Protein AF-A0A538M773-F1 (afdb_monomer_lite)

pLDDT: mean 83.58, std 16.04, range [38.97, 97.44]

Structure (mmCIF, N/CA/C/O backbone):
data_AF-A0A538M773-F1
#
_entry.id   AF-A0A538M773-F1
#
loop_
_atom_site.group_PDB
_atom_site.id
_atom_site.type_symbol
_atom_site.label_atom_id
_atom_site.label_alt_id
_atom_site.label_comp_id
_atom_site.label_asym_id
_atom_site.label_entity_id
_atom_site.label_seq_id
_atom_site.pdbx_PDB_ins_code
_atom_site.Cartn_x
_atom_site.Cartn_y
_atom_site.Cartn_z
_atom_site.occupancy
_atom_site.B_iso_or_equiv
_atom_site.auth_seq_id
_atom_site.auth_comp_id
_atom_site.auth_asym_id
_atom_site.auth_atom_id
_atom_site.pdbx_PDB_model_num
ATOM 1 N N . MET A 1 1 ? -20.730 -11.427 21.396 1.00 38.97 1 MET A N 1
ATOM 2 C CA . MET A 1 1 ? -20.419 -11.272 19.959 1.00 38.97 1 MET A CA 1
ATOM 3 C C . MET A 1 1 ? -19.058 -10.595 19.873 1.00 38.97 1 MET A C 1
ATOM 5 O O . MET A 1 1 ? -18.946 -9.473 20.342 1.00 38.97 1 MET A O 1
ATOM 9 N N . ARG A 1 2 ? -18.001 -11.309 19.458 1.00 42.41 2 ARG A N 1
ATOM 10 C CA . ARG A 1 2 ? -16.640 -10.746 19.385 1.00 42.41 2 ARG A CA 1
ATOM 11 C C . ARG A 1 2 ? -16.594 -9.756 18.222 1.00 42.41 2 ARG A C 1
ATOM 13 O O . ARG A 1 2 ? -16.696 -10.176 17.076 1.00 42.41 2 ARG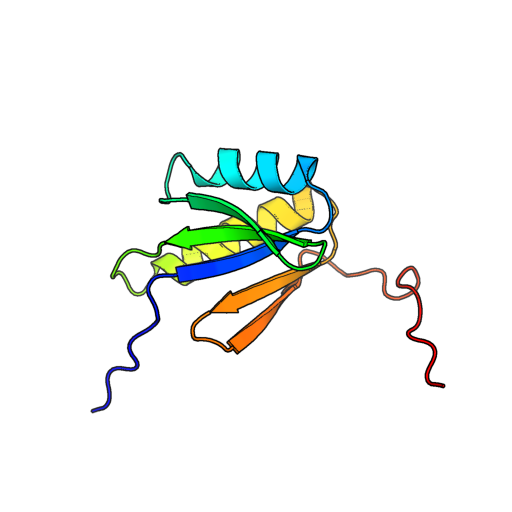 A O 1
ATOM 20 N N . ILE A 1 3 ? -16.476 -8.471 18.534 1.00 50.34 3 ILE A N 1
ATOM 21 C CA . ILE A 1 3 ? -16.035 -7.454 17.582 1.00 50.34 3 ILE A CA 1
ATOM 22 C C . ILE A 1 3 ? -14.562 -7.778 17.335 1.00 50.34 3 ILE A C 1
ATOM 24 O O . ILE A 1 3 ? -13.751 -7.705 18.254 1.00 50.34 3 ILE A O 1
ATOM 28 N N . THR A 1 4 ? -14.230 -8.273 16.149 1.00 47.53 4 THR A N 1
ATOM 29 C CA . THR A 1 4 ? -12.839 -8.335 15.705 1.00 47.53 4 THR A CA 1
ATOM 30 C C . THR A 1 4 ? -12.378 -6.893 15.546 1.00 47.53 4 THR A C 1
ATOM 32 O O . THR A 1 4 ? -12.853 -6.205 14.644 1.00 47.53 4 THR A O 1
ATOM 35 N N . GLU A 1 5 ? -11.548 -6.406 16.467 1.00 50.53 5 GLU A N 1
ATOM 36 C CA . GLU A 1 5 ? -10.904 -5.104 16.316 1.00 50.53 5 GLU A CA 1
ATOM 37 C C . GLU A 1 5 ? -9.950 -5.208 15.130 1.00 50.53 5 GLU A C 1
ATOM 39 O O . GLU A 1 5 ? -8.874 -5.791 15.248 1.00 50.53 5 GLU A O 1
ATOM 44 N N . LEU A 1 6 ? -10.394 -4.716 13.971 1.00 54.66 6 LEU A N 1
ATOM 45 C CA . LEU A 1 6 ? -9.481 -4.415 12.882 1.00 54.66 6 LEU A CA 1
ATOM 46 C C . LEU A 1 6 ? -8.495 -3.394 13.438 1.00 54.66 6 LEU A C 1
ATOM 48 O O . LEU A 1 6 ? -8.889 -2.318 13.886 1.00 54.66 6 LEU A O 1
ATOM 52 N N . THR A 1 7 ? -7.221 -3.752 13.452 1.00 61.56 7 THR A N 1
ATOM 53 C CA . THR A 1 7 ? -6.131 -2.801 13.609 1.00 61.56 7 THR A CA 1
ATOM 54 C C . THR A 1 7 ? -6.375 -1.684 12.606 1.00 61.56 7 THR A C 1
ATOM 56 O O . THR A 1 7 ? -6.556 -1.925 11.413 1.00 61.56 7 THR A O 1
ATOM 59 N N . ASP A 1 8 ? -6.371 -0.443 13.084 1.00 83.44 8 ASP A N 1
ATOM 60 C CA . ASP A 1 8 ? -6.628 0.746 12.266 1.00 83.44 8 ASP A CA 1
ATOM 61 C C . ASP A 1 8 ? -5.521 0.999 11.220 1.00 83.44 8 ASP A C 1
ATOM 63 O O . ASP A 1 8 ? -5.369 2.121 10.755 1.00 83.44 8 ASP A O 1
ATOM 67 N N . VAL A 1 9 ? -4.671 0.027 10.890 1.00 90.56 9 VAL A N 1
ATOM 68 C CA . VAL A 1 9 ? -3.444 0.226 10.122 1.00 90.56 9 VAL A CA 1
ATOM 69 C C . VAL A 1 9 ? -3.280 -0.880 9.090 1.00 90.56 9 VAL A C 1
ATOM 71 O O . VAL A 1 9 ? -3.398 -2.061 9.407 1.00 90.56 9 VAL A O 1
ATOM 74 N N . VAL A 1 10 ? -2.969 -0.474 7.861 1.00 93.94 10 VAL A N 1
ATOM 75 C CA . VAL A 1 10 ? -2.602 -1.364 6.758 1.00 93.94 10 VAL A CA 1
ATOM 76 C C . VAL A 1 10 ? -1.184 -1.030 6.315 1.00 93.94 10 VAL A C 1
ATOM 78 O O . VAL A 1 10 ? -0.861 0.143 6.106 1.00 93.94 10 VAL A O 1
ATOM 81 N N . HIS A 1 11 ? -0.347 -2.051 6.166 1.00 95.44 11 HIS A N 1
ATOM 82 C CA . HIS A 1 11 ? 1.022 -1.921 5.674 1.00 95.44 11 HIS A CA 1
ATOM 83 C C . HIS A 1 11 ? 1.097 -2.410 4.231 1.00 95.44 11 HIS A C 1
ATOM 85 O O . HIS A 1 11 ? 0.668 -3.523 3.954 1.00 95.44 11 HIS A O 1
ATOM 91 N N . PHE A 1 12 ? 1.676 -1.625 3.331 1.00 95.81 12 PHE A N 1
ATOM 92 C CA . PHE A 1 12 ? 1.917 -1.999 1.938 1.00 95.81 12 PHE A CA 1
ATOM 93 C C . PHE A 1 12 ? 3.413 -2.071 1.687 1.00 95.81 12 PHE A C 1
ATOM 95 O O . PHE A 1 12 ? 4.130 -1.107 1.954 1.00 95.81 12 PHE A O 1
ATOM 102 N N . GLU A 1 13 ? 3.884 -3.196 1.164 1.00 95.75 13 GLU A N 1
ATOM 103 C CA . GLU A 1 13 ? 5.287 -3.367 0.810 1.00 95.75 13 GLU A CA 1
ATOM 104 C C . GLU A 1 13 ? 5.516 -3.035 -0.659 1.00 95.75 13 GLU A C 1
ATOM 106 O O . GLU A 1 13 ? 4.925 -3.644 -1.552 1.00 95.75 13 GLU A O 1
ATOM 111 N N . ILE A 1 14 ? 6.410 -2.081 -0.896 1.00 94.62 14 ILE A N 1
ATOM 112 C CA . ILE A 1 14 ? 6.770 -1.580 -2.215 1.00 94.62 14 ILE A CA 1
ATOM 113 C C . ILE A 1 14 ? 8.281 -1.745 -2.396 1.00 94.62 14 ILE A C 1
ATOM 115 O O . ILE A 1 14 ? 9.083 -1.258 -1.596 1.00 94.62 14 ILE A O 1
ATOM 119 N N . ALA A 1 15 ? 8.681 -2.448 -3.454 1.00 91.06 15 ALA A N 1
ATOM 120 C CA . ALA A 1 15 ? 10.092 -2.727 -3.717 1.00 91.06 15 ALA A CA 1
ATOM 121 C C . ALA A 1 15 ? 10.872 -1.452 -4.083 1.00 91.06 15 ALA A C 1
ATOM 123 O O . ALA A 1 15 ? 11.954 -1.211 -3.559 1.00 91.06 15 ALA A O 1
ATOM 124 N N . ASP A 1 16 ? 10.301 -0.609 -4.945 1.00 91.06 16 ASP A N 1
ATOM 125 C CA . ASP A 1 16 ? 10.933 0.630 -5.403 1.00 91.06 16 ASP A CA 1
ATOM 126 C C . ASP A 1 16 ? 10.589 1.824 -4.496 1.00 91.06 16 ASP A C 1
ATOM 128 O O . ASP A 1 16 ? 9.418 2.129 -4.251 1.00 91.06 16 ASP A O 1
ATOM 132 N N . LEU A 1 17 ? 11.612 2.552 -4.038 1.00 93.56 17 LEU A N 1
ATOM 133 C CA . LEU A 1 17 ? 11.435 3.735 -3.193 1.00 93.56 17 LEU A CA 1
ATOM 134 C C . LEU A 1 17 ? 10.693 4.849 -3.939 1.00 93.56 17 LEU A C 1
ATOM 136 O O . LEU A 1 17 ? 9.857 5.535 -3.346 1.00 93.56 17 LEU A O 1
ATOM 140 N N . ALA A 1 18 ? 10.955 5.039 -5.237 1.00 94.44 18 ALA A N 1
ATOM 141 C CA . ALA A 1 18 ? 10.276 6.086 -5.994 1.00 94.44 18 ALA A CA 1
ATOM 142 C C . ALA A 1 18 ? 8.770 5.789 -6.114 1.00 94.44 18 ALA A C 1
ATOM 144 O O . ALA A 1 18 ? 7.956 6.693 -5.906 1.00 94.44 18 ALA A O 1
ATOM 145 N N . ALA A 1 19 ? 8.393 4.535 -6.373 1.00 94.06 19 ALA A N 1
ATOM 146 C CA . ALA A 1 19 ? 7.009 4.068 -6.337 1.00 94.06 19 ALA A CA 1
ATOM 147 C C . ALA A 1 19 ? 6.385 4.231 -4.943 1.00 94.06 19 ALA A C 1
ATOM 149 O O . ALA A 1 19 ? 5.272 4.742 -4.830 1.00 94.06 19 ALA A O 1
ATOM 150 N N . ALA A 1 20 ? 7.111 3.906 -3.870 1.00 96.00 20 ALA A N 1
ATOM 151 C CA . ALA A 1 20 ? 6.626 4.078 -2.499 1.00 96.00 20 ALA A CA 1
ATOM 152 C C . ALA A 1 20 ? 6.334 5.554 -2.163 1.00 96.00 20 ALA A C 1
ATOM 154 O O . ALA A 1 20 ? 5.314 5.882 -1.548 1.00 96.00 20 ALA A O 1
ATOM 155 N N . VAL A 1 21 ? 7.189 6.475 -2.622 1.00 96.88 21 VAL A N 1
ATOM 156 C CA . VAL A 1 21 ? 6.970 7.924 -2.493 1.00 96.88 21 VAL A CA 1
ATOM 157 C C . VAL A 1 21 ? 5.754 8.376 -3.308 1.00 96.88 21 VAL A C 1
ATOM 159 O O . VAL A 1 21 ? 4.960 9.177 -2.807 1.00 96.88 21 VAL A O 1
ATOM 162 N N . ARG A 1 22 ? 5.572 7.868 -4.537 1.00 96.62 22 ARG A N 1
ATOM 163 C CA . ARG A 1 22 ? 4.380 8.163 -5.357 1.00 96.62 22 ARG A CA 1
ATOM 164 C C . ARG A 1 22 ? 3.100 7.683 -4.674 1.00 96.62 22 ARG A C 1
ATOM 166 O O . ARG A 1 22 ? 2.173 8.481 -4.534 1.00 96.62 22 ARG A O 1
ATOM 173 N N . LEU A 1 23 ? 3.085 6.452 -4.160 1.00 96.38 23 LEU A N 1
ATOM 174 C CA . LEU A 1 23 ? 1.954 5.904 -3.407 1.00 96.38 23 LEU A CA 1
ATOM 175 C C . LEU A 1 23 ? 1.637 6.756 -2.174 1.00 96.38 23 LEU A C 1
ATOM 177 O O . LEU A 1 23 ? 0.491 7.141 -1.954 1.00 96.38 23 LEU A O 1
ATOM 181 N N . THR A 1 24 ? 2.660 7.129 -1.404 1.00 97.44 24 THR A N 1
ATOM 182 C CA . THR A 1 24 ? 2.491 7.979 -0.216 1.00 97.44 24 THR A CA 1
ATOM 183 C C . THR A 1 24 ? 1.820 9.307 -0.578 1.00 97.44 24 THR A C 1
ATOM 185 O O . THR A 1 24 ? 0.863 9.721 0.074 1.00 97.44 24 THR A O 1
ATOM 188 N N . ARG A 1 25 ? 2.267 9.966 -1.656 1.00 97.00 25 ARG A N 1
ATOM 189 C CA . ARG A 1 25 ? 1.665 11.223 -2.133 1.00 97.00 25 ARG A CA 1
ATOM 190 C C . ARG A 1 25 ? 0.235 11.042 -2.635 1.00 97.00 25 ARG A C 1
ATOM 192 O O . ARG A 1 25 ? -0.581 11.926 -2.397 1.00 97.00 25 ARG A O 1
ATOM 199 N N . ARG A 1 26 ? -0.071 9.923 -3.299 1.00 95.88 26 ARG A N 1
ATOM 200 C CA . ARG A 1 26 ? -1.427 9.597 -3.764 1.00 95.88 26 ARG A CA 1
ATOM 201 C C . ARG A 1 26 ? -2.401 9.444 -2.599 1.00 95.88 26 ARG A C 1
ATOM 203 O O . ARG A 1 26 ? -3.515 9.950 -2.669 1.00 95.88 26 ARG A O 1
ATOM 210 N N . LEU A 1 27 ? -1.977 8.776 -1.527 1.00 96.19 27 LEU A N 1
ATOM 211 C CA . LEU A 1 27 ? -2.838 8.472 -0.383 1.00 96.19 27 LEU A CA 1
ATOM 212 C C . LEU A 1 27 ? -2.983 9.640 0.605 1.00 96.19 27 LEU A C 1
ATOM 214 O O . LEU A 1 27 ? -4.038 9.776 1.230 1.00 96.19 27 LEU A O 1
ATOM 218 N N . ALA A 1 28 ? -1.967 10.499 0.726 1.00 95.38 28 ALA A N 1
ATOM 219 C CA . ALA A 1 28 ? -1.920 11.603 1.691 1.00 95.38 28 ALA A CA 1
ATOM 220 C C . ALA A 1 28 ? -3.145 12.550 1.716 1.00 95.38 28 ALA A C 1
ATOM 222 O O . ALA A 1 28 ? -3.510 12.995 2.805 1.00 95.38 28 ALA A O 1
ATOM 223 N N . PRO A 1 29 ? -3.832 12.864 0.595 1.00 95.31 29 PRO A N 1
ATOM 224 C CA . PRO A 1 29 ? -5.021 13.718 0.622 1.00 95.31 29 PRO A CA 1
ATOM 225 C C . PRO A 1 29 ? -6.196 13.122 1.406 1.00 95.31 29 PRO A C 1
ATOM 227 O O . PRO A 1 29 ? -7.048 13.861 1.901 1.00 95.31 29 PRO A O 1
ATOM 230 N N . ARG A 1 30 ? -6.279 11.789 1.500 1.00 92.75 30 ARG A N 1
ATOM 231 C CA . ARG A 1 30 ? -7.422 11.086 2.099 1.00 92.75 30 ARG A CA 1
ATOM 232 C C . ARG A 1 30 ? -7.055 10.305 3.356 1.00 92.75 30 ARG A C 1
ATOM 234 O O . ARG A 1 30 ? -7.916 10.142 4.221 1.00 92.75 30 ARG A O 1
ATOM 241 N N . TRP A 1 31 ? -5.818 9.850 3.483 1.00 94.44 31 TRP A N 1
ATOM 242 C CA . TRP A 1 31 ? -5.386 8.938 4.535 1.00 94.44 31 TRP A CA 1
ATOM 243 C C . TRP A 1 31 ? -4.212 9.524 5.314 1.00 94.44 31 TRP A C 1
ATOM 245 O O . TRP A 1 31 ? -3.356 10.207 4.755 1.00 94.44 31 TRP A O 1
ATOM 255 N N . THR A 1 32 ? -4.144 9.225 6.612 1.00 94.81 32 THR A N 1
ATOM 256 C CA . THR A 1 32 ? -2.913 9.454 7.373 1.00 94.81 32 THR A CA 1
ATOM 257 C C . THR A 1 32 ? -1.923 8.373 6.972 1.00 94.81 32 THR A C 1
ATOM 259 O O . THR A 1 32 ? -2.172 7.195 7.233 1.00 94.81 32 THR A O 1
ATOM 262 N N . VAL A 1 33 ? -0.831 8.780 6.325 1.00 96.62 33 VAL A N 1
ATOM 263 C CA . VAL A 1 33 ? 0.166 7.861 5.778 1.00 96.62 33 VAL A CA 1
ATOM 264 C C . VAL A 1 33 ? 1.575 8.179 6.243 1.00 96.62 33 VAL A C 1
ATOM 266 O O . VAL A 1 33 ? 1.930 9.342 6.435 1.00 96.62 33 VAL A O 1
ATOM 269 N N . SER A 1 34 ? 2.383 7.137 6.388 1.00 96.06 34 SER A N 1
ATOM 270 C CA . SER A 1 34 ? 3.821 7.239 6.625 1.00 96.06 34 SER A CA 1
ATOM 271 C C . SER A 1 34 ? 4.578 6.276 5.722 1.00 96.06 34 SER A C 1
ATOM 273 O O . SER A 1 34 ? 4.058 5.231 5.341 1.00 96.06 34 SER A O 1
ATOM 275 N N . LEU A 1 35 ? 5.819 6.631 5.407 1.00 97.25 35 LEU A N 1
ATOM 276 C CA . LEU A 1 35 ? 6.752 5.807 4.649 1.00 97.25 35 LEU A CA 1
ATOM 277 C C . LEU A 1 35 ? 7.973 5.533 5.521 1.00 97.25 35 LEU A C 1
ATOM 279 O O . LEU A 1 35 ? 8.545 6.464 6.090 1.00 97.25 35 LEU A O 1
ATOM 283 N N . HIS A 1 36 ? 8.370 4.272 5.619 1.00 94.69 36 HIS A N 1
ATOM 284 C CA . HIS A 1 36 ? 9.572 3.855 6.335 1.00 94.69 36 HIS A CA 1
ATOM 285 C C . HIS A 1 36 ? 10.147 2.571 5.730 1.00 94.69 36 HIS A C 1
ATOM 287 O O . HIS A 1 36 ? 9.415 1.733 5.207 1.00 94.69 36 HIS A O 1
ATOM 293 N N . GLU A 1 37 ? 11.463 2.413 5.817 1.00 92.94 37 GLU A N 1
ATOM 294 C CA . GLU A 1 37 ? 12.182 1.234 5.330 1.00 92.94 37 GLU A CA 1
ATOM 295 C C . GLU A 1 37 ? 12.133 0.090 6.360 1.00 92.94 37 GLU A C 1
ATOM 297 O O . GLU A 1 37 ? 12.243 0.318 7.568 1.00 92.94 37 GLU A O 1
ATOM 302 N N . ARG A 1 38 ? 11.966 -1.154 5.896 1.00 88.75 38 ARG A N 1
ATOM 303 C CA . ARG A 1 38 ? 11.983 -2.367 6.727 1.00 88.75 38 ARG A CA 1
ATOM 304 C C . ARG A 1 38 ? 12.669 -3.498 5.969 1.00 88.75 38 ARG A C 1
ATOM 306 O O . ARG A 1 38 ? 12.082 -4.008 5.028 1.00 88.75 38 ARG A O 1
ATOM 313 N N . ARG A 1 39 ? 13.839 -3.964 6.430 1.00 81.56 39 ARG A N 1
ATOM 314 C CA . ARG A 1 39 ? 14.537 -5.151 5.872 1.00 81.56 39 ARG A CA 1
ATOM 315 C C . ARG A 1 39 ? 14.572 -5.138 4.332 1.00 81.56 39 ARG A C 1
ATOM 317 O O . ARG A 1 39 ? 14.095 -6.074 3.6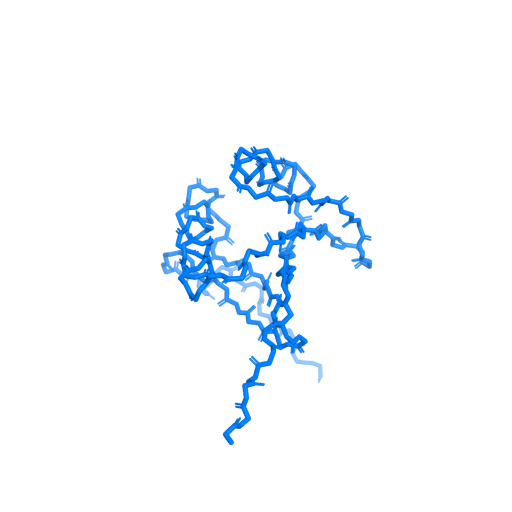99 1.00 81.56 39 ARG A O 1
ATOM 324 N N . ASP A 1 40 ? 15.065 -4.038 3.769 1.00 84.62 40 ASP A N 1
ATOM 325 C CA . ASP A 1 40 ? 15.248 -3.834 2.324 1.00 84.62 40 ASP A CA 1
ATOM 326 C C . ASP A 1 40 ? 13.961 -3.653 1.492 1.00 84.62 40 ASP A C 1
ATOM 328 O O . ASP A 1 40 ? 14.024 -3.620 0.264 1.00 84.62 40 ASP A O 1
ATOM 332 N N . VAL A 1 41 ? 12.795 -3.482 2.128 1.00 91.00 41 VAL A N 1
ATOM 333 C CA . VAL A 1 41 ? 11.558 -3.055 1.450 1.00 91.00 41 VAL A CA 1
ATOM 334 C C . VAL A 1 41 ? 11.049 -1.721 1.985 1.00 91.00 41 VAL A C 1
ATOM 336 O O . VAL A 1 41 ? 11.220 -1.386 3.160 1.00 91.00 41 VAL A O 1
ATOM 339 N N . ASN A 1 42 ? 10.379 -0.957 1.124 1.00 95.88 42 ASN A N 1
ATOM 340 C CA . ASN A 1 42 ? 9.719 0.281 1.516 1.00 95.88 42 ASN A CA 1
ATOM 341 C C . ASN A 1 42 ? 8.307 -0.043 1.986 1.00 95.88 42 ASN A C 1
ATOM 343 O O . ASN A 1 42 ? 7.523 -0.632 1.245 1.00 95.88 42 ASN A O 1
ATOM 347 N N . VAL A 1 43 ? 7.969 0.349 3.208 1.00 96.62 43 VAL A N 1
ATOM 348 C CA . VAL A 1 43 ? 6.645 0.108 3.774 1.00 96.62 43 VAL A CA 1
ATOM 349 C C . VAL A 1 43 ? 5.875 1.417 3.810 1.00 96.62 43 VAL A C 1
ATOM 351 O O . VAL A 1 43 ? 6.260 2.356 4.511 1.00 96.62 43 VAL A O 1
ATOM 354 N N . VAL A 1 44 ? 4.778 1.464 3.057 1.00 97.31 44 VAL A N 1
ATOM 355 C CA . VAL A 1 44 ? 3.784 2.535 3.135 1.00 97.31 44 VAL A CA 1
ATOM 356 C C . VAL A 1 44 ? 2.695 2.096 4.098 1.00 97.31 44 VAL A C 1
ATOM 358 O O . VAL A 1 44 ? 2.012 1.101 3.877 1.00 97.31 44 VAL A O 1
ATOM 361 N N . THR A 1 45 ? 2.524 2.853 5.167 1.00 96.06 45 THR A N 1
ATOM 362 C CA . THR A 1 45 ? 1.545 2.578 6.214 1.00 96.06 45 THR A CA 1
ATOM 363 C C . THR A 1 45 ? 0.377 3.528 6.055 1.00 96.06 45 THR A C 1
ATOM 365 O O . THR A 1 45 ? 0.585 4.739 6.044 1.00 96.06 45 THR A O 1
ATOM 368 N N . ALA A 1 46 ? -0.842 3.004 5.961 1.00 95.56 46 ALA A N 1
ATOM 369 C CA . ALA A 1 46 ? -2.063 3.798 5.910 1.00 95.56 46 ALA A CA 1
ATOM 370 C C . ALA A 1 46 ? -2.933 3.522 7.132 1.00 95.56 46 ALA A C 1
ATOM 372 O O . ALA A 1 46 ? -3.255 2.371 7.431 1.00 95.56 46 ALA A O 1
ATOM 373 N N . ARG A 1 47 ? -3.344 4.588 7.822 1.00 93.06 47 ARG A N 1
ATOM 374 C CA . ARG A 1 47 ? -4.279 4.482 8.940 1.00 93.06 47 ARG A CA 1
ATOM 375 C C . ARG A 1 47 ? -5.724 4.552 8.444 1.00 93.06 47 ARG A C 1
ATOM 377 O O . ARG A 1 47 ? -6.141 5.563 7.870 1.00 93.06 47 ARG A O 1
ATOM 384 N N . LEU A 1 48 ? -6.481 3.489 8.685 1.00 89.44 48 LEU A N 1
ATOM 385 C CA . LEU A 1 48 ? -7.923 3.429 8.494 1.00 89.44 48 LEU A CA 1
ATOM 386 C C . LEU A 1 48 ? -8.630 4.282 9.548 1.00 89.44 48 LEU A C 1
ATOM 388 O O . LEU A 1 48 ? -8.141 4.484 10.661 1.00 89.44 48 LEU A O 1
ATOM 392 N N . ARG A 1 49 ? -9.808 4.793 9.197 1.00 83.50 49 ARG A N 1
ATOM 393 C CA . ARG A 1 49 ? -10.726 5.383 10.176 1.00 83.50 49 ARG A CA 1
ATOM 394 C C . ARG A 1 49 ? -11.676 4.274 10.626 1.00 83.50 49 ARG A C 1
ATOM 396 O O . ARG A 1 49 ? -11.837 3.280 9.923 1.00 83.50 49 ARG A O 1
ATOM 403 N N . GLN A 1 50 ? -12.356 4.462 11.756 1.00 75.06 50 GLN A N 1
ATOM 404 C CA . GLN A 1 50 ? -13.308 3.492 12.326 1.00 75.06 50 GLN A CA 1
ATOM 405 C C . GLN A 1 50 ? -14.620 3.373 11.515 1.00 75.06 50 GLN A C 1
ATOM 407 O O . GLN A 1 50 ? -15.724 3.474 12.048 1.00 75.06 50 GLN A O 1
ATOM 412 N N . ARG A 1 51 ? -14.522 3.215 10.192 1.00 77.94 51 ARG A N 1
ATOM 413 C CA . ARG A 1 51 ? -15.633 3.033 9.258 1.00 77.94 51 ARG A CA 1
ATOM 414 C C . ARG A 1 51 ? -15.436 1.720 8.518 1.00 77.94 51 ARG A C 1
ATOM 416 O O . ARG A 1 51 ? -14.407 1.498 7.892 1.00 77.94 51 ARG A O 1
ATOM 423 N N . SER A 1 52 ? -16.466 0.881 8.527 1.00 73.56 52 SER A N 1
ATOM 424 C CA . SER A 1 52 ? -16.428 -0.475 7.962 1.00 73.56 52 SER A CA 1
ATOM 425 C C . SER A 1 52 ? -16.083 -0.541 6.468 1.00 73.56 52 SER A C 1
ATOM 427 O O . SER A 1 52 ? -15.599 -1.567 6.003 1.00 73.56 52 SER A O 1
ATOM 429 N N . ALA A 1 53 ? -16.307 0.534 5.709 1.00 84.44 53 ALA A N 1
ATOM 430 C CA . ALA A 1 53 ? -16.016 0.586 4.277 1.00 84.44 53 ALA A CA 1
ATOM 431 C C . ALA A 1 53 ? -14.603 1.097 3.938 1.00 84.44 53 ALA A C 1
ATOM 433 O O . ALA A 1 53 ? -14.198 1.007 2.780 1.00 84.44 53 ALA A O 1
ATOM 434 N N . ASP A 1 54 ? -13.856 1.641 4.903 1.00 88.06 54 ASP A N 1
ATOM 435 C CA . ASP A 1 54 ? -12.615 2.367 4.612 1.00 88.06 54 ASP A CA 1
ATOM 436 C C . ASP A 1 54 ? -11.529 1.455 4.036 1.00 88.06 54 ASP A C 1
ATOM 438 O O . ASP A 1 54 ?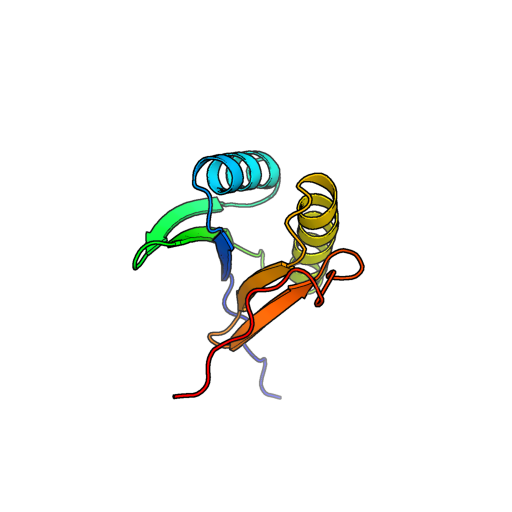 -10.879 1.841 3.066 1.00 88.06 54 ASP A O 1
ATOM 442 N N . LEU A 1 55 ? -11.400 0.226 4.547 1.00 89.00 55 LEU A N 1
ATOM 443 C CA . LEU A 1 55 ? -10.477 -0.765 3.989 1.00 89.00 55 LEU A CA 1
ATOM 444 C C . LEU A 1 55 ? -10.802 -1.069 2.522 1.00 89.00 55 LEU A C 1
ATOM 446 O O . LEU A 1 55 ? -9.919 -1.042 1.674 1.00 89.00 55 LEU A O 1
ATOM 450 N N . ALA A 1 56 ? -12.075 -1.308 2.198 1.00 90.44 56 ALA A N 1
ATOM 451 C CA . ALA A 1 56 ? -12.485 -1.610 0.828 1.00 90.44 56 ALA A CA 1
ATOM 452 C C . ALA A 1 56 ? -12.245 -0.427 -0.124 1.00 90.44 56 ALA A C 1
ATOM 454 O O . ALA A 1 56 ? -11.876 -0.627 -1.278 1.00 90.44 56 ALA A O 1
ATOM 455 N N . VAL A 1 57 ? -12.445 0.808 0.346 1.00 92.00 57 VAL A N 1
ATOM 456 C CA . VAL A 1 57 ? -12.148 2.011 -0.445 1.00 92.00 57 VAL A CA 1
ATOM 457 C C . VAL A 1 57 ? -10.645 2.162 -0.670 1.00 92.00 57 VAL A C 1
ATOM 459 O O . VAL A 1 57 ? -10.240 2.457 -1.790 1.00 92.00 57 VAL A O 1
ATOM 462 N N . LEU A 1 58 ? -9.833 1.943 0.367 1.00 93.56 58 LEU A N 1
ATOM 463 C CA . LEU A 1 58 ? -8.377 1.992 0.271 1.00 93.56 58 LEU A CA 1
ATOM 464 C C . LEU A 1 58 ? -7.851 0.946 -0.721 1.00 93.56 58 LEU A C 1
ATOM 466 O O . LEU A 1 58 ? -7.086 1.289 -1.614 1.00 93.56 58 LEU A O 1
ATOM 470 N N . LEU A 1 59 ? -8.296 -0.309 -0.604 1.00 92.62 59 LEU A N 1
ATOM 471 C CA . LEU A 1 59 ? -7.815 -1.396 -1.459 1.00 92.62 59 LEU A CA 1
ATOM 472 C C . LEU A 1 59 ? -8.192 -1.206 -2.931 1.00 92.62 59 LEU A C 1
ATOM 474 O O . LEU A 1 59 ? -7.370 -1.499 -3.788 1.00 92.62 59 LEU A O 1
ATOM 478 N N . ARG A 1 60 ? -9.378 -0.663 -3.236 1.00 92.12 60 ARG A N 1
ATOM 479 C CA . ARG A 1 60 ? -9.764 -0.353 -4.626 1.00 92.12 60 ARG A CA 1
ATOM 480 C C . ARG A 1 60 ? -8.927 0.766 -5.240 1.00 92.12 60 ARG A C 1
ATOM 482 O O . ARG A 1 60 ? -8.602 0.704 -6.418 1.00 92.12 60 ARG A O 1
ATOM 489 N N . ASP A 1 61 ? -8.598 1.794 -4.459 1.00 93.69 61 ASP A N 1
ATOM 490 C CA . ASP A 1 61 ? -7.707 2.863 -4.927 1.00 93.69 61 ASP A CA 1
ATOM 491 C C . ASP A 1 61 ? -6.291 2.326 -5.179 1.00 93.69 61 ASP A C 1
ATOM 493 O O . ASP A 1 61 ? -5.669 2.660 -6.187 1.00 93.69 61 ASP A O 1
ATOM 497 N N . LEU A 1 62 ? -5.802 1.433 -4.309 1.00 93.56 62 LEU A N 1
ATOM 498 C CA . LEU A 1 62 ? -4.516 0.777 -4.532 1.00 93.56 62 LEU A CA 1
ATOM 499 C C . LEU A 1 62 ? -4.530 -0.185 -5.713 1.00 93.56 62 LEU A C 1
ATOM 501 O O . LEU A 1 62 ? -3.534 -0.245 -6.416 1.00 93.56 62 LEU A O 1
ATOM 505 N N . GLU A 1 63 ? -5.611 -0.923 -5.945 1.00 92.38 63 GLU A N 1
ATOM 506 C CA . GLU A 1 63 ? -5.720 -1.823 -7.096 1.00 92.38 63 GLU A CA 1
ATOM 507 C C . GLU A 1 63 ? -5.564 -1.032 -8.400 1.00 92.38 63 GLU A C 1
ATOM 509 O O . GLU A 1 63 ? -4.701 -1.353 -9.212 1.00 92.38 63 GLU A O 1
ATOM 514 N N . ALA A 1 64 ? -6.287 0.086 -8.532 1.00 92.19 64 ALA A N 1
ATOM 515 C CA . ALA A 1 64 ? -6.130 0.994 -9.667 1.00 92.19 64 ALA A CA 1
ATOM 516 C C . ALA A 1 64 ? -4.695 1.539 -9.783 1.00 92.19 64 ALA A C 1
ATOM 518 O O . ALA A 1 64 ? -4.128 1.576 -10.870 1.00 92.19 64 ALA A O 1
ATOM 519 N N . TRP A 1 65 ? -4.071 1.919 -8.665 1.00 93.06 65 TRP A N 1
ATOM 520 C CA . TRP A 1 65 ? -2.688 2.404 -8.670 1.00 93.06 65 TRP A CA 1
ATOM 521 C C . TRP A 1 65 ? -1.664 1.328 -9.077 1.00 93.06 65 TRP A C 1
ATOM 523 O O . TRP A 1 65 ? -0.728 1.624 -9.814 1.00 93.06 65 TRP A O 1
ATOM 533 N N . VAL A 1 66 ? -1.828 0.082 -8.623 1.00 91.38 66 VAL A N 1
ATOM 534 C CA . VAL A 1 66 ? -0.951 -1.049 -8.984 1.00 91.38 66 VAL A CA 1
ATOM 535 C C . VAL A 1 66 ? -1.040 -1.342 -10.482 1.00 91.38 66 VAL A C 1
ATOM 537 O O . VAL A 1 66 ? -0.016 -1.646 -11.096 1.00 91.38 66 VAL A O 1
ATOM 540 N N . GLU A 1 67 ? -2.235 -1.222 -11.066 1.00 90.12 67 GLU A N 1
ATOM 541 C CA . GLU A 1 67 ? -2.445 -1.336 -12.512 1.00 90.12 67 GLU A CA 1
ATOM 542 C C . GLU A 1 67 ? -1.779 -0.178 -13.270 1.00 90.12 67 GLU A C 1
ATOM 544 O O . GLU A 1 67 ? -0.998 -0.421 -14.190 1.00 90.12 67 GLU A O 1
ATOM 549 N N . GLU A 1 68 ? -2.014 1.070 -12.846 1.00 90.38 68 GLU A N 1
ATOM 550 C CA . GLU A 1 68 ? -1.422 2.281 -13.442 1.00 90.38 68 GLU A CA 1
ATOM 551 C C . GLU A 1 68 ? 0.118 2.252 -13.446 1.00 90.38 68 GLU A C 1
ATOM 553 O O . GLU A 1 68 ? 0.751 2.702 -14.402 1.00 90.38 68 GLU A O 1
ATOM 558 N N . GLU A 1 69 ? 0.731 1.715 -12.390 1.00 88.19 69 GLU A N 1
ATOM 559 C CA . GLU A 1 69 ? 2.189 1.609 -12.238 1.00 88.19 69 GLU A CA 1
ATOM 560 C C . GLU A 1 69 ? 2.769 0.299 -12.803 1.00 88.19 69 GLU A C 1
ATOM 562 O O . GLU A 1 69 ? 3.978 0.076 -12.713 1.00 88.19 69 GLU A O 1
ATOM 567 N N . ALA A 1 70 ? 1.931 -0.572 -13.379 1.00 86.25 70 ALA A N 1
ATOM 568 C CA . ALA A 1 70 ? 2.314 -1.871 -13.937 1.00 86.25 70 ALA A CA 1
ATOM 569 C C . ALA A 1 70 ? 3.088 -2.778 -12.953 1.00 86.25 70 ALA A C 1
ATOM 571 O O . ALA A 1 70 ? 3.995 -3.520 -13.339 1.00 86.25 70 ALA A O 1
ATOM 572 N N . LEU A 1 71 ? 2.722 -2.749 -11.667 1.00 82.56 71 LEU A N 1
ATOM 573 C CA . LEU A 1 71 ? 3.430 -3.479 -10.606 1.00 82.56 71 LEU A CA 1
ATOM 574 C C . LEU A 1 71 ? 3.045 -4.966 -10.514 1.00 82.56 71 LEU A C 1
ATOM 576 O O . LEU A 1 71 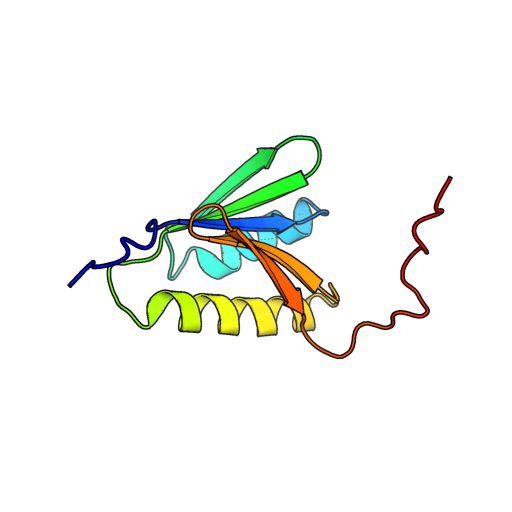? 3.680 -5.701 -9.761 1.00 82.56 71 LEU A O 1
ATOM 580 N N . CYS A 1 72 ? 2.043 -5.420 -11.280 1.00 82.75 72 CYS A N 1
ATOM 581 C CA . CYS A 1 72 ? 1.420 -6.757 -11.258 1.00 82.75 72 CYS A CA 1
ATOM 582 C C . CYS A 1 72 ? 0.747 -7.122 -9.922 1.00 82.75 72 CYS A C 1
ATOM 584 O O . CYS A 1 72 ? -0.428 -7.490 -9.886 1.00 82.75 72 CYS A O 1
ATOM 586 N N . ALA A 1 73 ? 1.493 -7.063 -8.819 1.00 87.94 73 ALA A N 1
ATOM 587 C CA . ALA A 1 73 ? 1.001 -7.329 -7.482 1.00 87.94 73 ALA A CA 1
ATOM 588 C C . ALA A 1 73 ? 1.868 -6.668 -6.406 1.00 87.94 73 ALA A C 1
ATOM 590 O O . ALA A 1 73 ? 3.081 -6.535 -6.557 1.00 87.94 73 ALA A O 1
ATOM 591 N N . ILE A 1 74 ? 1.246 -6.333 -5.277 1.00 92.31 74 ILE A N 1
ATOM 592 C CA . ILE A 1 74 ? 1.933 -5.867 -4.066 1.00 92.31 74 ILE A CA 1
ATOM 593 C C . ILE A 1 74 ? 1.480 -6.682 -2.855 1.00 92.31 74 ILE A C 1
ATOM 595 O O . ILE A 1 74 ? 0.335 -7.140 -2.788 1.00 92.31 74 ILE A O 1
ATOM 599 N N . ARG A 1 75 ? 2.371 -6.856 -1.875 1.00 94.69 75 ARG A N 1
ATOM 600 C CA . ARG A 1 75 ? 2.021 -7.467 -0.587 1.00 94.69 75 ARG A CA 1
ATOM 601 C C . ARG A 1 75 ? 1.465 -6.402 0.350 1.00 94.69 75 ARG A C 1
ATOM 603 O O . ARG A 1 75 ? 1.980 -5.284 0.403 1.00 94.69 75 ARG A O 1
ATOM 610 N N . PHE A 1 76 ? 0.442 -6.764 1.114 1.00 94.38 76 PHE A N 1
ATOM 611 C CA . PHE A 1 76 ? -0.057 -5.932 2.196 1.00 94.38 76 PHE A CA 1
ATOM 612 C C . PHE A 1 76 ? -0.375 -6.739 3.447 1.00 94.38 76 PHE A C 1
ATOM 614 O O . PHE A 1 76 ? -0.650 -7.933 3.379 1.00 94.38 76 PHE A O 1
ATOM 621 N N . GLU A 1 77 ? -0.339 -6.077 4.593 1.00 93.75 77 GLU A N 1
ATOM 622 C CA . GLU A 1 77 ? -0.655 -6.656 5.890 1.00 93.75 77 GLU A CA 1
ATOM 623 C C . GLU A 1 77 ? -1.776 -5.851 6.549 1.00 93.75 77 GLU A C 1
ATOM 625 O O . GLU A 1 77 ? -1.711 -4.623 6.618 1.00 93.75 77 GLU A O 1
ATOM 630 N N . VAL A 1 78 ? -2.795 -6.549 7.046 1.00 91.12 78 VAL A N 1
ATOM 631 C CA . VAL A 1 78 ? -3.862 -5.998 7.891 1.00 91.12 78 VAL A CA 1
ATOM 632 C C . VAL A 1 78 ? -4.128 -6.995 9.013 1.00 91.12 78 VAL A C 1
ATOM 634 O O . VAL A 1 78 ? -4.190 -8.199 8.772 1.00 91.12 78 VAL A O 1
ATOM 637 N N . ASP A 1 79 ? -4.230 -6.528 10.254 1.00 86.56 79 ASP A N 1
ATOM 638 C CA . ASP A 1 79 ? -4.456 -7.389 11.430 1.00 86.56 79 ASP A CA 1
ATOM 639 C C . ASP A 1 79 ? -3.421 -8.500 11.618 1.00 86.56 79 ASP A C 1
ATOM 641 O O . ASP A 1 79 ? -3.743 -9.614 12.040 1.00 86.56 79 ASP A O 1
ATOM 645 N N . GLY A 1 80 ? -2.164 -8.207 11.270 1.00 86.75 80 GLY A N 1
ATOM 646 C CA . GLY A 1 80 ? -1.069 -9.176 11.314 1.00 86.75 80 GLY A CA 1
ATOM 647 C C . GLY A 1 80 ? -1.231 -10.331 10.322 1.00 86.75 80 GLY A C 1
ATOM 648 O O . GLY A 1 80 ? -0.541 -11.343 10.437 1.00 86.75 80 GLY A O 1
ATOM 649 N N . ARG A 1 81 ? -2.161 -10.214 9.367 1.00 89.75 81 ARG A N 1
ATOM 650 C CA . ARG A 1 81 ? -2.359 -11.168 8.279 1.00 89.75 81 ARG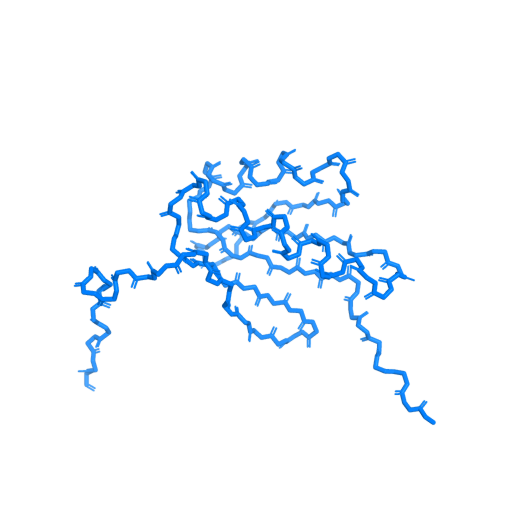 A CA 1
ATOM 651 C C . ARG A 1 81 ? -1.837 -10.569 6.989 1.00 89.75 81 ARG A C 1
ATOM 653 O O . ARG A 1 81 ? -2.168 -9.438 6.645 1.00 89.75 81 ARG A O 1
ATOM 660 N N . GLU A 1 82 ? -1.047 -11.359 6.280 1.00 92.81 82 GLU A N 1
ATOM 661 C CA . GLU A 1 82 ? -0.470 -10.983 4.998 1.00 92.81 82 GLU A CA 1
ATOM 662 C C . GLU A 1 82 ? -1.382 -11.405 3.845 1.00 92.81 82 G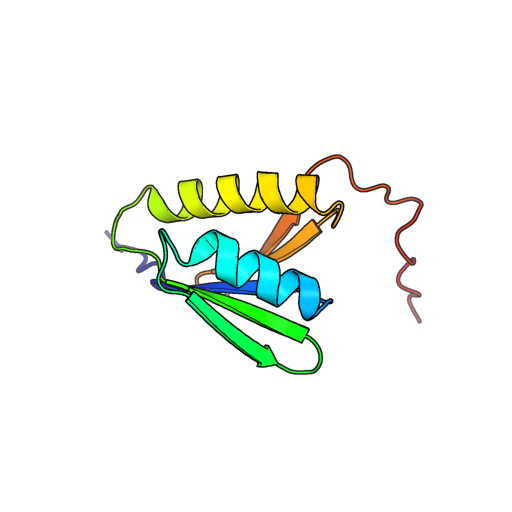LU A C 1
ATOM 664 O O . GLU A 1 82 ? -1.962 -12.494 3.840 1.00 92.81 82 GLU A O 1
ATOM 669 N N . TYR A 1 83 ? -1.473 -10.535 2.850 1.00 92.62 83 TYR A N 1
ATOM 670 C CA . TYR A 1 83 ? -2.283 -10.685 1.655 1.00 92.62 83 TYR A CA 1
ATOM 671 C C . TYR A 1 83 ? -1.512 -10.165 0.443 1.00 92.62 83 TYR A C 1
ATOM 673 O O . TYR A 1 83 ? -0.554 -9.401 0.568 1.00 92.62 83 TYR A O 1
ATOM 681 N N . VAL A 1 84 ? -1.954 -10.557 -0.748 1.00 93.00 84 VAL A N 1
ATOM 682 C CA . VAL A 1 84 ? -1.427 -10.042 -2.013 1.00 93.00 84 VAL A CA 1
ATOM 683 C C . VAL A 1 84 ? -2.562 -9.350 -2.752 1.00 93.00 84 VAL A C 1
ATOM 685 O O . VAL A 1 84 ? -3.620 -9.943 -2.963 1.00 93.00 84 VAL A O 1
ATOM 688 N N . LEU A 1 85 ? -2.346 -8.086 -3.114 1.00 91.88 85 LEU A N 1
ATOM 689 C CA . LEU A 1 85 ? -3.233 -7.332 -3.988 1.00 91.88 85 LEU A CA 1
ATOM 690 C C . LEU A 1 85 ? -2.709 -7.470 -5.415 1.00 91.88 85 LEU A C 1
ATOM 692 O O . LEU A 1 85 ? -1.611 -7.004 -5.715 1.00 91.88 85 LEU A O 1
ATOM 696 N N . HIS A 1 86 ? -3.489 -8.123 -6.266 1.00 85.69 86 HIS A N 1
ATOM 697 C CA . HIS A 1 86 ? -3.228 -8.224 -7.697 1.00 85.69 86 HIS A CA 1
ATOM 698 C C . HIS A 1 86 ? -3.999 -7.127 -8.421 1.00 85.69 86 HIS A C 1
ATOM 700 O O . HIS A 1 86 ? -5.153 -6.886 -8.074 1.00 85.69 86 HIS A O 1
ATOM 706 N N . ALA A 1 87 ? -3.391 -6.509 -9.430 1.00 73.56 87 ALA A N 1
ATOM 707 C CA . ALA A 1 87 ? -4.116 -5.658 -10.363 1.00 73.56 87 ALA A CA 1
ATOM 708 C C . ALA A 1 87 ? -3.763 -6.071 -11.794 1.00 73.56 87 ALA A C 1
ATOM 710 O O . ALA A 1 87 ? -2.589 -6.096 -12.172 1.00 73.56 87 ALA A O 1
ATOM 711 N N . GLY A 1 88 ? -4.787 -6.459 -12.557 1.00 62.91 88 GLY A N 1
ATOM 712 C CA . GLY A 1 88 ? -4.635 -7.120 -13.855 1.00 62.91 88 GLY A CA 1
ATOM 713 C C . GLY A 1 88 ? -4.203 -8.594 -13.764 1.00 62.91 88 GLY A C 1
ATOM 714 O O . GLY A 1 88 ? -4.027 -9.161 -12.683 1.00 62.91 88 GLY A O 1
ATOM 715 N N . GLU A 1 89 ? -4.047 -9.246 -14.920 1.00 54.09 89 GLU A N 1
ATOM 716 C CA . GLU A 1 89 ? -3.431 -10.576 -14.986 1.00 54.09 89 GLU A CA 1
ATOM 717 C C . GLU A 1 89 ? -1.918 -10.448 -14.784 1.00 54.09 89 GLU A C 1
ATOM 719 O O . GLU A 1 89 ? -1.222 -9.809 -15.572 1.00 54.09 89 GLU A O 1
ATOM 724 N N . ALA A 1 90 ? -1.389 -11.085 -13.739 1.00 52.16 90 ALA A N 1
ATOM 725 C CA . ALA A 1 90 ? 0.051 -11.252 -13.611 1.00 52.16 90 ALA A CA 1
ATOM 726 C C . ALA A 1 90 ? 0.552 -12.125 -14.770 1.00 52.16 90 ALA A C 1
ATOM 728 O O . ALA A 1 90 ? 0.107 -13.266 -14.904 1.00 52.16 90 ALA A O 1
ATOM 729 N N . ASP A 1 91 ? 1.511 -11.645 -15.569 1.00 59.88 91 ASP A N 1
ATOM 730 C CA . ASP A 1 91 ? 2.244 -12.525 -16.480 1.00 59.88 91 ASP A CA 1
ATOM 731 C C . ASP A 1 91 ? 3.174 -13.425 -15.656 1.00 59.88 91 ASP A C 1
ATOM 733 O O . ASP A 1 91 ? 4.372 -13.181 -15.495 1.00 59.88 91 ASP A O 1
ATOM 737 N N . TRP A 1 92 ? 2.614 -14.503 -15.117 1.00 54.22 92 TRP A N 1
ATOM 738 C CA . TRP A 1 92 ? 3.319 -15.545 -14.370 1.00 54.22 92 TRP A CA 1
ATOM 739 C C . TRP A 1 92 ? 4.406 -16.243 -15.203 1.00 54.22 92 TRP A C 1
ATOM 741 O O . TRP A 1 92 ? 5.210 -16.988 -14.641 1.00 54.22 92 TRP A O 1
ATOM 751 N N . ARG A 1 93 ? 4.477 -16.013 -16.525 1.00 58.09 93 ARG A N 1
ATOM 752 C CA . ARG A 1 93 ? 5.603 -16.476 -17.353 1.00 58.09 93 ARG A CA 1
ATOM 753 C C . ARG A 1 93 ? 6.843 -15.605 -17.169 1.00 58.09 93 ARG A C 1
ATOM 755 O O . ARG A 1 93 ? 7.943 -16.096 -17.407 1.00 58.09 93 ARG A O 1
ATOM 762 N N . SER A 1 94 ? 6.670 -14.356 -16.739 1.00 59.19 94 SER A N 1
ATOM 763 C CA . SER A 1 94 ? 7.748 -13.392 -16.490 1.00 59.19 94 SER A CA 1
ATOM 764 C C . SER A 1 94 ? 8.274 -13.422 -15.048 1.00 59.19 94 SER A C 1
ATOM 766 O O . SER A 1 94 ? 9.398 -12.989 -14.791 1.00 59.19 94 SER A O 1
ATOM 768 N N . ALA A 1 95 ? 7.495 -13.967 -14.106 1.00 52.97 95 ALA A N 1
ATOM 769 C CA . ALA A 1 95 ? 7.899 -14.059 -12.710 1.00 52.97 95 ALA A CA 1
ATOM 770 C C . ALA A 1 95 ? 9.121 -14.992 -12.552 1.00 52.97 95 ALA A C 1
ATOM 772 O O . ALA A 1 95 ? 9.101 -16.125 -13.055 1.00 52.97 95 ALA A O 1
ATOM 773 N N . PRO A 1 96 ? 10.182 -14.573 -11.831 1.00 58.84 96 PRO A N 1
ATOM 774 C CA . PRO A 1 96 ? 11.297 -15.453 -11.530 1.00 58.84 96 PRO A CA 1
ATOM 775 C C . PRO A 1 96 ? 10.769 -16.671 -10.773 1.00 58.84 96 PRO A C 1
ATOM 777 O O . PRO A 1 96 ? 10.213 -16.554 -9.681 1.00 58.84 96 PRO A O 1
ATOM 780 N N . ARG A 1 97 ? 10.931 -17.861 -11.358 1.00 64.50 97 ARG A N 1
ATOM 781 C CA . ARG A 1 97 ? 10.585 -19.104 -10.669 1.00 64.50 97 ARG A CA 1
ATOM 782 C C . ARG A 1 97 ? 11.435 -19.199 -9.410 1.00 64.50 97 ARG A C 1
ATOM 784 O O . ARG A 1 97 ? 12.664 -19.226 -9.505 1.00 64.50 97 ARG A O 1
ATOM 791 N N . ALA A 1 98 ? 10.783 -19.283 -8.252 1.00 60.09 98 ALA A N 1
ATOM 792 C CA . ALA A 1 98 ? 11.449 -19.675 -7.022 1.00 60.09 98 ALA A CA 1
ATOM 793 C C . ALA A 1 98 ? 12.171 -21.003 -7.293 1.00 60.09 98 ALA A C 1
ATOM 795 O O . ALA A 1 98 ? 11.541 -22.010 -7.623 1.00 60.09 98 ALA A O 1
ATOM 796 N N . ARG A 1 99 ? 13.506 -20.991 -7.242 1.00 54.69 99 ARG A N 1
ATOM 797 C CA . ARG A 1 99 ? 14.282 -22.227 -7.288 1.00 54.69 99 ARG A CA 1
ATOM 798 C C . ARG A 1 99 ? 14.063 -22.913 -5.948 1.00 54.69 99 ARG A C 1
ATOM 800 O O . ARG A 1 99 ? 14.560 -22.436 -4.934 1.00 54.69 99 ARG A O 1
ATOM 807 N N . CYS A 1 100 ? 13.302 -24.000 -5.942 1.00 46.75 100 CYS A N 1
ATOM 808 C CA . CYS A 1 100 ? 13.364 -24.946 -4.839 1.00 46.75 100 CYS A CA 1
ATOM 809 C C . CYS A 1 100 ? 14.774 -25.556 -4.855 1.00 46.75 100 CYS A C 1
ATOM 811 O O . CYS A 1 100 ? 15.184 -26.105 -5.881 1.00 46.75 100 CYS A O 1
ATOM 813 N N . ALA A 1 101 ? 15.518 -25.358 -3.766 1.00 55.59 101 ALA A N 1
ATOM 814 C CA . ALA A 1 101 ? 16.760 -26.069 -3.480 1.00 55.59 101 ALA A CA 1
ATOM 815 C C . ALA A 1 101 ? 16.444 -27.424 -2.839 1.00 55.59 101 ALA A C 1
ATOM 817 O O . ALA A 1 101 ? 15.432 -27.487 -2.100 1.00 55.59 101 ALA A O 1
#

Sequence (101 aa):
MRITELTDVVHFEIADLAAAVRLTRRLAPRWTVSLHERRDVNVVTARLRQRSADLAVLLRDLEAWVEEEALCAIRFEVDGREYVLHAGEADWRSAPRARCA

Foldseek 3Di:
DDDPPWQQKKKWWDQDPVLLVVVQVVCVVPWDWDWDDDPNTIIIMTGHDPDPCRVVVVLVVVLVSCVVVVVQWIWMDIPNDIDIRGHPDDPPVPDPPDDDD

Secondary structure (DSSP, 8-state):
-------SEEEEEES-HHHHHHHHHHHTTTSEEEEEEETTEEEEEEEPPS-TTHHHHHHHHHHHHHHHTT--EEEEEETTEEEEEE-S---TTTSPP----

Radius of gyration: 14.53 Å; chains: 1; bounding box: 37×40×37 Å